Protein AF-A0A258U970-F1 (afdb_monomer)

Structure (mmCIF, N/CA/C/O backbone):
data_AF-A0A258U970-F1
#
_entry.id   AF-A0A258U970-F1
#
loop_
_atom_site.group_PDB
_atom_site.id
_atom_site.type_symbol
_atom_site.label_atom_id
_atom_site.label_alt_id
_atom_site.label_comp_id
_atom_site.label_asym_id
_atom_site.label_entity_id
_atom_site.label_seq_id
_atom_site.pdbx_PDB_ins_code
_atom_site.Cartn_x
_atom_site.Cartn_y
_atom_site.Cartn_z
_atom_site.occupancy
_atom_site.B_iso_or_equiv
_atom_site.auth_seq_id
_atom_site.auth_comp_id
_atom_site.auth_asym_id
_atom_site.auth_atom_id
_atom_site.pdbx_PDB_model_num
ATOM 1 N N . MET A 1 1 ? -22.146 -16.540 19.625 1.00 55.47 1 MET A N 1
ATOM 2 C CA . MET A 1 1 ? -21.647 -15.958 18.356 1.00 55.47 1 MET A CA 1
ATOM 3 C C . MET A 1 1 ? -21.924 -16.947 17.235 1.00 55.47 1 MET A C 1
ATOM 5 O O . MET A 1 1 ? -21.707 -18.131 17.449 1.00 55.47 1 MET A O 1
ATOM 9 N N . SER A 1 2 ? -22.458 -16.500 16.095 1.00 70.00 2 SER A N 1
ATOM 10 C CA . SER A 1 2 ? -22.777 -17.384 14.963 1.00 70.00 2 SER A CA 1
ATOM 11 C C . SER A 1 2 ? -21.512 -17.813 14.205 1.00 70.00 2 SER A C 1
ATOM 13 O O . SER A 1 2 ? -20.518 -17.087 14.183 1.00 70.00 2 SER A O 1
ATOM 15 N N . PHE A 1 3 ? -21.557 -18.975 13.548 1.00 69.38 3 PHE A N 1
ATOM 16 C CA . PHE A 1 3 ? -20.461 -19.506 12.723 1.00 69.38 3 PHE A CA 1
ATOM 17 C C . PHE A 1 3 ? -19.979 -18.508 11.653 1.00 69.38 3 PHE A C 1
ATOM 19 O O . PHE A 1 3 ? -18.778 -18.334 11.463 1.00 69.38 3 PHE A O 1
ATOM 26 N N . GLN A 1 4 ? -20.901 -17.766 11.026 1.00 62.03 4 GLN A N 1
ATOM 27 C CA . GLN A 1 4 ? -20.559 -16.687 10.089 1.00 62.03 4 GLN A CA 1
ATOM 28 C C . GLN A 1 4 ? -19.687 -15.604 10.738 1.00 62.03 4 GLN A C 1
ATOM 30 O O . GLN A 1 4 ? -18.693 -15.189 10.152 1.00 62.03 4 GLN A O 1
ATOM 35 N N . SER A 1 5 ? -20.014 -15.164 11.956 1.00 62.72 5 SER A N 1
ATOM 36 C CA . SER A 1 5 ? -19.239 -14.137 12.666 1.00 62.72 5 SER A CA 1
ATOM 37 C C . SER A 1 5 ? -17.808 -14.600 12.967 1.00 62.72 5 SER A C 1
ATOM 39 O O . SER A 1 5 ? -16.869 -13.821 12.803 1.00 62.72 5 SER A O 1
ATOM 41 N N . GLN A 1 6 ? -17.620 -15.872 13.333 1.00 66.69 6 GLN A N 1
ATOM 42 C CA . GLN A 1 6 ? -16.285 -16.435 13.559 1.00 66.69 6 GLN A CA 1
ATOM 43 C C . GLN A 1 6 ? -15.488 -16.599 12.259 1.00 66.69 6 GLN A C 1
ATOM 45 O O . GLN A 1 6 ? -14.301 -16.276 12.238 1.00 66.69 6 GLN A O 1
ATOM 50 N N . PHE A 1 7 ? -16.134 -17.031 11.171 1.00 71.56 7 PHE A N 1
ATOM 51 C CA . PHE A 1 7 ? -15.503 -17.145 9.854 1.00 71.56 7 PHE A CA 1
ATOM 52 C C . PHE A 1 7 ? -14.964 -15.795 9.361 1.00 71.56 7 PHE A C 1
ATOM 54 O O . PHE A 1 7 ? -13.795 -15.696 8.993 1.00 71.56 7 PHE A O 1
ATOM 61 N N . TRP A 1 8 ? -15.780 -14.738 9.424 1.00 67.38 8 TRP A N 1
ATOM 62 C CA . TRP A 1 8 ? -15.370 -13.398 8.995 1.00 67.38 8 TRP A CA 1
ATOM 63 C C . TRP A 1 8 ? -14.259 -12.811 9.869 1.00 67.38 8 TRP A C 1
ATOM 65 O O . TRP A 1 8 ? -13.320 -12.221 9.336 1.00 67.38 8 TRP A O 1
ATOM 75 N N . LYS A 1 9 ? -14.313 -13.023 11.190 1.00 64.81 9 LYS A N 1
ATOM 76 C CA . LYS A 1 9 ? -13.258 -12.589 12.121 1.00 64.81 9 LYS A CA 1
ATOM 77 C C . LYS A 1 9 ? -11.930 -13.305 11.852 1.00 64.81 9 LYS A C 1
ATOM 79 O O . LYS A 1 9 ? -10.874 -12.683 11.873 1.00 64.81 9 LYS A O 1
ATOM 84 N N . TYR A 1 10 ? -11.978 -14.600 11.545 1.00 67.25 10 TYR A N 1
ATOM 85 C CA . TYR A 1 10 ? -10.790 -15.378 11.193 1.00 67.25 10 TYR A CA 1
ATOM 86 C C . TYR A 1 10 ? -10.210 -14.986 9.824 1.00 67.25 10 TYR A C 1
ATOM 88 O O . TYR A 1 10 ? -8.994 -14.880 9.665 1.00 67.25 10 TYR A O 1
ATOM 96 N N . MET A 1 11 ? -11.078 -14.718 8.845 1.00 65.75 11 MET A N 1
ATOM 97 C CA . MET A 1 11 ? -10.685 -14.211 7.531 1.00 65.75 11 MET A CA 1
ATOM 98 C C . MET A 1 11 ? -10.045 -12.821 7.606 1.00 65.75 11 MET A C 1
ATOM 100 O O . MET A 1 11 ? -9.027 -12.607 6.948 1.00 65.75 11 MET A O 1
ATOM 104 N N . SER A 1 12 ? -10.576 -11.899 8.421 1.00 62.78 12 SER A N 1
ATOM 105 C CA . SER A 1 12 ? -9.963 -10.570 8.600 1.00 62.78 12 SER A CA 1
ATOM 106 C C . SER A 1 12 ? -8.551 -10.689 9.172 1.00 62.78 12 SER A C 1
ATOM 108 O O . SER A 1 12 ? -7.629 -10.079 8.642 1.00 62.78 12 SER A O 1
ATOM 110 N N . LEU A 1 13 ? -8.355 -11.570 10.159 1.00 61.66 13 LEU A N 1
ATOM 111 C CA . LEU A 1 13 ? -7.063 -11.792 10.808 1.00 61.66 13 LEU A CA 1
ATOM 112 C C . LEU A 1 13 ? -5.982 -12.239 9.814 1.00 61.66 13 LEU A C 1
ATOM 114 O O . LEU A 1 13 ? -4.847 -11.775 9.885 1.00 61.66 13 LEU A O 1
ATOM 118 N N . ARG A 1 14 ? -6.343 -13.103 8.858 1.00 71.44 14 ARG A N 1
ATOM 119 C CA . ARG A 1 14 ? -5.436 -13.552 7.792 1.00 71.44 14 ARG A CA 1
ATOM 120 C C . ARG A 1 14 ? -5.172 -12.470 6.745 1.00 71.44 14 ARG A C 1
ATOM 122 O O . ARG A 1 14 ? -4.056 -12.386 6.245 1.00 71.44 14 ARG A O 1
ATOM 129 N N . LEU A 1 15 ? -6.178 -11.660 6.417 1.00 76.06 15 LEU A N 1
ATOM 130 C CA . LEU A 1 15 ? -6.071 -10.609 5.404 1.00 76.06 15 LEU A CA 1
ATOM 131 C C . LEU A 1 15 ? -5.256 -9.408 5.895 1.00 76.06 15 LEU A C 1
ATOM 133 O O . LEU A 1 15 ? -4.426 -8.898 5.155 1.00 76.06 15 LEU A O 1
ATOM 137 N N . GLU A 1 16 ? -5.423 -8.985 7.145 1.00 77.25 16 GLU A N 1
ATOM 138 C CA . GLU A 1 16 ? -4.673 -7.863 7.729 1.00 77.25 16 GLU A CA 1
ATOM 139 C C . GLU A 1 16 ? -3.161 -8.130 7.723 1.00 77.25 16 GLU A C 1
ATOM 141 O O . GLU A 1 16 ? -2.369 -7.249 7.395 1.00 77.25 16 GLU A O 1
ATOM 146 N N . SER A 1 17 ? -2.748 -9.369 8.016 1.00 79.06 17 SER A N 1
ATOM 147 C CA . SER A 1 17 ? -1.342 -9.786 7.959 1.00 79.06 17 SER A CA 1
ATOM 148 C C . SER A 1 17 ? -0.733 -9.685 6.557 1.00 79.06 17 SER A C 1
ATOM 150 O O . SER A 1 17 ? 0.485 -9.534 6.436 1.00 79.06 17 SER A O 1
ATOM 152 N N . LEU A 1 18 ? -1.553 -9.712 5.499 1.00 80.75 18 LEU A N 1
ATOM 153 C CA . LEU A 1 18 ? -1.077 -9.525 4.128 1.00 80.75 18 LEU A CA 1
ATOM 154 C C . LEU A 1 18 ? -0.526 -8.117 3.897 1.00 80.75 18 LEU A C 1
ATOM 156 O O . LEU A 1 18 ? 0.362 -7.976 3.068 1.00 80.75 18 LEU A O 1
ATOM 160 N N . LEU A 1 19 ? -0.963 -7.097 4.646 1.00 78.75 19 LEU A N 1
ATOM 161 C CA . LEU A 1 19 ? -0.402 -5.742 4.529 1.00 78.75 19 LEU A CA 1
ATOM 162 C C . LEU A 1 19 ? 1.103 -5.704 4.834 1.00 78.75 19 LEU A C 1
AT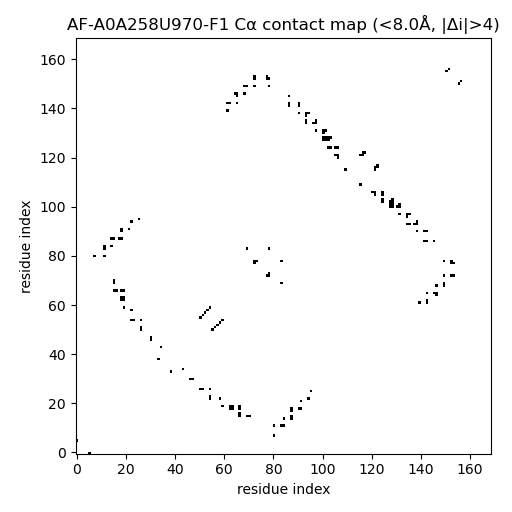OM 164 O O . LEU A 1 19 ? 1.832 -4.923 4.231 1.00 78.75 19 LEU A O 1
ATOM 168 N N . LEU A 1 20 ? 1.570 -6.559 5.749 1.00 80.75 20 LEU A N 1
ATOM 169 C CA . LEU A 1 20 ? 2.988 -6.660 6.101 1.00 80.75 20 LEU A CA 1
ATOM 170 C C . LEU A 1 20 ? 3.735 -7.696 5.256 1.00 80.75 20 LEU A C 1
ATOM 172 O O . LEU A 1 20 ? 4.905 -7.497 4.941 1.00 80.75 20 LEU A O 1
ATOM 176 N N . ALA A 1 21 ? 3.079 -8.803 4.895 1.00 79.44 21 ALA A N 1
ATOM 177 C CA . ALA A 1 21 ? 3.724 -9.902 4.176 1.00 79.44 21 ALA A CA 1
ATOM 178 C C . ALA A 1 21 ? 3.788 -9.689 2.654 1.00 79.44 21 ALA A C 1
ATOM 180 O O . ALA A 1 21 ? 4.764 -10.097 2.027 1.00 79.44 21 ALA A O 1
ATOM 181 N N . MET A 1 22 ? 2.781 -9.049 2.045 1.00 79.50 22 MET A N 1
ATOM 182 C CA . MET A 1 22 ? 2.706 -8.874 0.588 1.00 79.50 22 MET A CA 1
ATOM 183 C C . MET A 1 22 ? 3.871 -8.098 -0.022 1.00 79.50 22 MET A C 1
ATOM 185 O O . MET A 1 22 ? 4.345 -8.537 -1.066 1.00 79.50 22 MET A O 1
ATOM 189 N N . PRO A 1 23 ? 4.383 -7.011 0.584 1.00 75.69 23 PRO A N 1
ATOM 190 C CA . PRO A 1 23 ? 5.555 -6.324 0.048 1.00 75.69 23 PRO A CA 1
ATOM 191 C C . PRO A 1 23 ? 6.757 -7.273 -0.108 1.00 75.69 23 PRO A C 1
ATOM 193 O O . PRO A 1 23 ? 7.417 -7.281 -1.144 1.00 75.69 23 PRO A O 1
ATOM 196 N N . LEU A 1 24 ? 6.988 -8.142 0.882 1.00 75.88 24 LEU A N 1
ATOM 197 C CA . LEU A 1 24 ? 8.070 -9.127 0.860 1.00 75.88 24 LEU A CA 1
ATOM 198 C C . LEU A 1 24 ? 7.802 -10.257 -0.149 1.00 75.88 24 LEU A C 1
ATOM 200 O O . LEU A 1 24 ? 8.692 -10.639 -0.902 1.00 75.88 24 LEU A O 1
ATOM 204 N N . LEU A 1 25 ? 6.573 -10.780 -0.196 1.00 78.75 25 LEU A N 1
ATOM 205 C CA . LEU A 1 25 ? 6.186 -11.821 -1.156 1.00 78.75 25 LEU A CA 1
ATOM 206 C C . LEU A 1 25 ? 6.315 -11.336 -2.603 1.00 78.75 25 LEU A C 1
ATOM 208 O O . LEU A 1 25 ? 6.831 -12.066 -3.446 1.00 78.75 25 LEU A O 1
ATOM 212 N N . LEU A 1 26 ? 5.886 -10.103 -2.881 1.00 74.25 26 LEU A N 1
ATOM 213 C CA . LEU A 1 26 ? 6.007 -9.490 -4.201 1.00 74.25 26 LEU A CA 1
ATOM 214 C C . LEU A 1 26 ? 7.467 -9.263 -4.577 1.00 74.25 26 LEU A C 1
ATOM 216 O O . LEU A 1 26 ? 7.829 -9.555 -5.711 1.00 74.25 26 LEU A O 1
ATOM 220 N N . PHE A 1 27 ? 8.317 -8.838 -3.636 1.00 73.38 27 PHE A N 1
ATOM 221 C CA . PHE A 1 27 ? 9.758 -8.741 -3.872 1.00 73.38 27 PHE A CA 1
ATOM 222 C C . PHE A 1 27 ? 10.336 -10.066 -4.394 1.00 73.38 27 PHE A C 1
ATOM 224 O O . PHE A 1 27 ? 10.948 -10.089 -5.461 1.00 73.38 27 PHE A O 1
ATOM 231 N N . PHE A 1 28 ? 10.100 -11.175 -3.685 1.00 74.94 28 PHE A N 1
ATOM 232 C CA . PHE A 1 28 ? 10.624 -12.486 -4.086 1.00 74.94 28 PHE A CA 1
ATOM 233 C C . PHE A 1 28 ? 10.006 -12.998 -5.391 1.00 74.94 28 PHE A C 1
ATOM 235 O O . PHE A 1 28 ? 10.723 -13.517 -6.244 1.00 74.94 28 PHE A O 1
ATOM 242 N N . ALA A 1 29 ? 8.691 -12.841 -5.566 1.00 75.56 29 ALA A N 1
ATOM 243 C CA . ALA A 1 29 ? 8.002 -13.277 -6.778 1.00 75.56 29 ALA A CA 1
ATOM 244 C C . ALA A 1 29 ? 8.525 -12.543 -8.021 1.00 75.56 29 ALA A C 1
ATOM 246 O O . ALA A 1 29 ? 8.802 -13.174 -9.039 1.00 75.56 29 ALA A O 1
ATOM 247 N N . LEU A 1 30 ? 8.705 -11.225 -7.921 1.00 69.81 30 LEU A N 1
ATOM 248 C CA . LEU A 1 30 ? 9.226 -10.407 -9.010 1.00 69.81 30 LEU A CA 1
ATOM 249 C C . LEU A 1 30 ? 10.686 -10.729 -9.286 1.00 69.81 30 LEU A C 1
ATOM 251 O O . LEU A 1 30 ? 11.038 -10.931 -10.441 1.00 69.81 30 LEU A O 1
ATOM 255 N N . TYR A 1 31 ? 11.514 -10.849 -8.246 1.00 70.25 31 TYR A N 1
ATOM 256 C CA . TYR A 1 31 ? 12.912 -11.247 -8.393 1.00 70.25 31 TYR A CA 1
ATOM 257 C C . TYR A 1 31 ? 13.049 -12.530 -9.228 1.00 70.25 31 TYR A C 1
ATOM 259 O O . TYR A 1 31 ? 13.776 -12.540 -10.217 1.00 70.25 31 TYR A O 1
ATOM 267 N N . HIS A 1 32 ? 12.276 -13.572 -8.902 1.00 73.00 32 HIS A N 1
ATOM 268 C CA . HIS A 1 32 ? 12.280 -14.823 -9.664 1.00 73.00 32 HIS A CA 1
ATOM 269 C C . HIS A 1 32 ? 11.690 -14.696 -11.071 1.00 73.00 32 HIS A C 1
ATOM 271 O O . HIS A 1 32 ? 12.202 -15.315 -11.998 1.00 73.00 32 HIS A O 1
ATOM 277 N N . PHE A 1 33 ? 10.619 -13.919 -11.248 1.00 69.88 33 PHE A N 1
ATOM 278 C CA . PHE A 1 33 ? 10.004 -13.720 -12.561 1.00 69.88 33 PHE A CA 1
ATOM 279 C C . PHE A 1 33 ? 10.954 -13.007 -13.532 1.00 69.88 33 PHE A C 1
ATOM 281 O O . PHE A 1 33 ? 11.081 -13.417 -14.684 1.00 69.88 33 PHE A O 1
ATOM 288 N N . TYR A 1 34 ? 11.658 -11.975 -13.060 1.00 65.25 34 TYR A N 1
ATOM 289 C CA . TYR A 1 34 ? 12.631 -11.236 -13.863 1.00 65.25 34 TYR A CA 1
ATOM 290 C C . TYR A 1 34 ? 13.885 -12.062 -14.175 1.00 65.25 34 TYR A C 1
ATOM 292 O O . TYR A 1 34 ? 14.356 -12.020 -15.311 1.00 65.25 34 TYR A O 1
ATOM 300 N N . ASP A 1 35 ? 14.383 -12.839 -13.208 1.00 65.81 35 ASP A N 1
ATOM 301 C CA . ASP A 1 35 ? 15.511 -13.761 -13.400 1.00 65.81 35 ASP A CA 1
ATOM 302 C C . ASP A 1 35 ? 15.174 -14.852 -14.435 1.00 65.81 35 ASP A C 1
ATOM 304 O O . ASP A 1 35 ? 15.900 -15.054 -15.409 1.00 65.81 35 ASP A O 1
ATOM 308 N N . ALA A 1 36 ? 13.999 -15.480 -14.307 1.00 68.62 36 ALA A N 1
ATOM 309 C CA . ALA A 1 36 ? 13.555 -16.547 -15.202 1.00 68.62 36 ALA A CA 1
ATOM 310 C C . ALA A 1 36 ? 13.344 -16.089 -16.655 1.00 68.62 36 ALA A C 1
ATOM 312 O O . ALA A 1 36 ? 13.524 -16.880 -17.580 1.00 68.62 36 ALA A O 1
ATOM 313 N N . LEU A 1 37 ? 12.952 -14.829 -16.869 1.00 64.75 37 LEU A N 1
ATOM 314 C CA . LEU A 1 37 ? 12.671 -14.297 -18.203 1.00 64.75 37 LEU A CA 1
ATOM 315 C C . LEU A 1 37 ? 13.882 -13.646 -18.884 1.00 64.75 37 LEU A C 1
ATOM 317 O O . LEU A 1 37 ? 13.757 -13.250 -20.041 1.00 64.75 37 LEU A O 1
ATOM 321 N N . SER A 1 38 ? 15.045 -13.560 -18.218 1.00 58.12 38 SER A N 1
ATOM 322 C CA . SER A 1 38 ? 16.299 -13.041 -18.802 1.00 58.12 38 SER A CA 1
ATOM 323 C C . SER A 1 38 ? 16.133 -11.686 -19.513 1.00 58.12 38 SER A C 1
ATOM 325 O O . SER A 1 38 ? 16.734 -11.452 -20.560 1.00 58.12 38 SER A O 1
ATOM 327 N N . ILE A 1 39 ? 15.275 -10.809 -18.972 1.00 55.78 39 ILE A N 1
ATOM 328 C CA . ILE A 1 39 ? 14.755 -9.633 -19.693 1.00 55.78 39 ILE A CA 1
ATOM 329 C C . ILE A 1 39 ? 15.858 -8.608 -20.043 1.00 55.78 39 ILE A C 1
ATOM 331 O O . ILE A 1 39 ? 15.670 -7.855 -20.991 1.00 55.78 39 ILE A O 1
ATOM 335 N N . ASP A 1 40 ? 17.025 -8.620 -19.379 1.00 47.22 40 ASP A N 1
ATOM 336 C CA . ASP A 1 40 ? 18.226 -7.860 -19.785 1.00 47.22 40 ASP A CA 1
ATOM 337 C C . ASP A 1 40 ? 19.476 -8.284 -18.961 1.00 47.22 40 ASP A C 1
ATOM 339 O O . ASP A 1 40 ? 19.350 -8.593 -17.774 1.00 47.22 40 ASP A O 1
ATOM 343 N N . PRO A 1 41 ? 20.709 -8.262 -19.494 1.00 45.88 41 PRO A N 1
ATOM 344 C CA . PRO A 1 41 ? 21.938 -8.389 -18.694 1.00 45.88 41 PRO A CA 1
ATOM 345 C C . PRO A 1 41 ? 22.231 -7.208 -17.736 1.00 45.88 41 PRO A C 1
ATOM 347 O O . PRO A 1 41 ? 22.911 -7.411 -16.727 1.00 45.88 41 PRO A O 1
ATOM 350 N N . TYR A 1 42 ? 21.708 -5.997 -17.974 1.00 45.16 42 TYR A N 1
ATOM 351 C CA . TYR A 1 42 ? 21.822 -4.844 -17.055 1.00 45.16 42 TYR A CA 1
ATOM 352 C C . TYR A 1 42 ? 20.707 -4.795 -15.984 1.00 45.16 42 TYR A C 1
ATOM 354 O O . TYR A 1 42 ? 20.751 -3.973 -15.059 1.00 45.16 42 TYR A O 1
ATOM 362 N N . PHE A 1 43 ? 19.726 -5.703 -16.061 1.00 49.06 43 PHE A N 1
ATOM 363 C CA . PHE A 1 43 ? 18.603 -5.824 -15.120 1.00 49.06 43 PHE A CA 1
ATOM 364 C C . PHE A 1 43 ? 19.002 -6.405 -13.755 1.00 49.06 43 PHE A C 1
ATOM 366 O O . PHE A 1 43 ? 18.427 -6.026 -12.734 1.00 49.06 43 PHE A O 1
ATOM 373 N N . GLY A 1 44 ? 19.980 -7.316 -13.701 1.00 43.47 44 GLY A N 1
ATOM 374 C CA . GLY A 1 44 ? 20.283 -8.090 -12.486 1.00 43.47 44 GLY A CA 1
ATOM 375 C C . GLY A 1 44 ? 20.769 -7.261 -11.289 1.00 43.47 44 GLY A C 1
ATOM 376 O O . GLY A 1 44 ? 20.603 -7.672 -10.143 1.00 43.47 44 GLY A O 1
ATOM 377 N N . VAL A 1 45 ? 21.338 -6.075 -11.534 1.00 46.75 45 VAL A N 1
ATOM 378 C CA . VAL A 1 45 ? 21.921 -5.212 -10.486 1.00 46.75 45 VAL A CA 1
ATOM 379 C C . VAL A 1 45 ? 20.951 -4.109 -10.045 1.00 46.75 45 VAL A C 1
ATOM 381 O O . VAL A 1 45 ? 20.924 -3.718 -8.879 1.00 46.75 45 VAL A O 1
ATOM 384 N N . SER A 1 46 ? 20.125 -3.616 -10.968 1.00 50.09 46 SER A N 1
ATOM 385 C CA . SER A 1 46 ? 19.248 -2.459 -10.771 1.00 50.09 46 SER A CA 1
ATOM 386 C C . SER A 1 46 ? 17.877 -2.841 -10.205 1.00 50.09 46 SER A C 1
ATOM 388 O O . SER A 1 46 ? 17.354 -2.122 -9.354 1.00 50.09 46 SER A O 1
ATOM 390 N N . VAL A 1 47 ? 17.323 -3.995 -10.592 1.00 54.47 47 VAL A N 1
ATOM 391 C CA . VAL A 1 47 ? 15.998 -4.470 -10.154 1.00 54.47 47 VAL A CA 1
ATOM 392 C C . VAL A 1 47 ? 15.932 -4.756 -8.650 1.00 54.47 47 VAL A C 1
ATOM 394 O O . VAL A 1 47 ? 15.012 -4.245 -8.011 1.00 54.47 47 VAL A O 1
ATOM 397 N N . PRO A 1 48 ? 16.889 -5.469 -8.022 1.00 53.09 48 PRO A N 1
ATOM 398 C CA . PRO A 1 48 ? 16.875 -5.653 -6.575 1.00 53.09 48 PRO A CA 1
ATOM 399 C C . PRO A 1 48 ? 17.011 -4.323 -5.841 1.00 53.09 48 PRO A C 1
ATOM 401 O O . PRO A 1 48 ? 16.346 -4.139 -4.831 1.00 53.09 48 PRO A O 1
ATOM 404 N N . PHE A 1 49 ? 17.817 -3.383 -6.345 1.00 55.12 49 PHE A N 1
ATOM 405 C CA . PHE A 1 49 ? 18.009 -2.072 -5.721 1.00 55.12 49 PHE A CA 1
ATOM 406 C C . PHE A 1 49 ? 16.732 -1.226 -5.795 1.00 55.12 49 PHE A C 1
ATOM 408 O O . PHE A 1 49 ? 16.259 -0.725 -4.783 1.00 55.12 49 PHE A O 1
ATOM 415 N N . ILE A 1 50 ? 16.109 -1.159 -6.971 1.00 55.53 50 ILE A N 1
ATOM 416 C CA . ILE A 1 50 ? 14.832 -0.483 -7.213 1.00 55.53 50 ILE A CA 1
ATOM 417 C C . ILE A 1 50 ? 13.703 -1.101 -6.382 1.00 55.53 50 ILE A C 1
ATOM 419 O O . ILE A 1 50 ? 12.975 -0.383 -5.692 1.00 55.53 50 ILE A O 1
ATOM 423 N N . LEU A 1 51 ? 13.546 -2.426 -6.433 1.00 58.84 51 LEU A N 1
ATOM 424 C CA . LEU A 1 51 ? 12.511 -3.128 -5.681 1.00 58.84 51 LEU A CA 1
ATOM 425 C C . LEU A 1 51 ? 12.753 -2.957 -4.181 1.00 58.84 51 LEU A C 1
ATOM 427 O O . LEU A 1 51 ? 11.819 -2.635 -3.459 1.00 58.84 51 LEU A O 1
ATOM 431 N N . SER A 1 52 ? 14.000 -3.062 -3.713 1.00 58.41 52 SER A N 1
ATOM 432 C CA . SER A 1 52 ? 14.358 -2.853 -2.304 1.00 58.41 52 SER A CA 1
ATOM 433 C C . SER A 1 52 ? 14.087 -1.423 -1.848 1.00 58.41 52 SER A C 1
ATOM 435 O O . SER A 1 52 ? 13.477 -1.234 -0.802 1.00 58.41 52 SER A O 1
ATOM 437 N N . THR A 1 53 ? 14.475 -0.404 -2.617 1.00 58.84 53 THR A N 1
ATOM 438 C CA . THR A 1 53 ? 14.249 1.001 -2.252 1.00 58.84 53 THR A CA 1
ATOM 439 C C . THR A 1 53 ? 12.758 1.326 -2.185 1.00 58.84 53 THR A C 1
ATOM 441 O O . THR A 1 53 ? 12.313 1.921 -1.206 1.00 58.84 53 THR A O 1
ATOM 444 N N . ASN A 1 54 ? 11.951 0.883 -3.153 1.00 60.66 54 ASN A N 1
ATOM 445 C CA . ASN A 1 54 ? 10.512 1.149 -3.117 1.00 60.66 54 ASN A CA 1
ATOM 446 C C . ASN A 1 54 ? 9.791 0.346 -2.039 1.00 60.66 54 ASN A C 1
ATOM 448 O O . ASN A 1 54 ? 8.996 0.902 -1.285 1.00 60.66 54 ASN A O 1
ATOM 452 N N . ILE A 1 55 ? 10.060 -0.955 -1.942 1.00 63.00 55 ILE A N 1
ATOM 453 C CA . ILE A 1 55 ? 9.350 -1.863 -1.036 1.00 63.00 55 ILE A CA 1
ATOM 454 C C . ILE A 1 55 ? 9.801 -1.652 0.415 1.00 63.00 55 ILE A C 1
ATOM 456 O O . ILE A 1 55 ? 8.961 -1.550 1.306 1.00 63.00 55 ILE A O 1
ATOM 460 N N . LEU A 1 56 ? 11.101 -1.543 0.691 1.00 60.44 56 LEU A N 1
ATOM 461 C CA . LEU A 1 56 ? 11.587 -1.471 2.074 1.00 60.44 56 LEU A CA 1
ATOM 462 C C . LEU A 1 56 ? 11.488 -0.061 2.662 1.00 60.44 56 LEU A C 1
ATOM 464 O O . LEU A 1 56 ? 11.044 0.075 3.800 1.00 60.44 56 LEU A O 1
ATOM 468 N N . ILE A 1 57 ? 11.875 0.983 1.918 1.00 57.50 57 ILE A N 1
ATOM 469 C CA . ILE A 1 57 ? 11.948 2.344 2.482 1.00 57.50 57 ILE A CA 1
ATOM 470 C C . ILE A 1 57 ? 10.563 2.989 2.553 1.00 57.50 57 ILE A C 1
ATOM 472 O O . ILE A 1 57 ? 10.236 3.616 3.560 1.00 57.50 57 ILE A O 1
ATOM 476 N N . PHE A 1 58 ? 9.727 2.811 1.526 1.00 60.28 58 PHE A N 1
ATOM 477 C CA . PHE A 1 58 ? 8.421 3.470 1.479 1.00 60.28 58 PHE A CA 1
ATOM 478 C C . PHE A 1 58 ? 7.283 2.598 2.014 1.00 60.28 58 PHE A C 1
ATOM 480 O O . PHE A 1 58 ? 6.441 3.106 2.748 1.00 60.28 58 PHE A O 1
ATOM 487 N N . HIS A 1 59 ? 7.241 1.291 1.736 1.00 70.00 59 HIS A N 1
ATOM 488 C CA . HIS A 1 59 ? 6.039 0.509 2.061 1.00 70.00 59 HIS A CA 1
ATOM 489 C C . HIS A 1 59 ? 5.961 0.026 3.513 1.00 70.00 59 HIS A C 1
ATOM 491 O O . HIS A 1 59 ? 4.862 -0.001 4.068 1.00 70.00 59 HIS A O 1
ATOM 497 N N . ILE A 1 60 ? 7.085 -0.300 4.165 1.00 71.06 60 ILE A N 1
ATOM 498 C CA . ILE A 1 60 ? 7.079 -0.699 5.585 1.00 71.06 60 ILE A CA 1
ATOM 499 C C . ILE A 1 60 ? 6.430 0.378 6.475 1.00 71.06 60 ILE A C 1
ATOM 501 O O . ILE A 1 60 ? 5.469 0.050 7.176 1.00 71.06 60 ILE A O 1
ATOM 505 N N . PRO A 1 61 ? 6.866 1.656 6.456 1.00 68.25 61 PRO A N 1
ATOM 506 C CA . PRO A 1 61 ? 6.235 2.679 7.288 1.00 68.25 61 PRO A CA 1
ATOM 507 C C . PRO A 1 61 ? 4.787 2.976 6.869 1.00 68.25 61 PRO A C 1
ATOM 509 O O . PRO A 1 61 ? 3.944 3.207 7.737 1.00 68.25 61 PRO A O 1
ATOM 512 N N . ILE A 1 62 ? 4.476 2.912 5.567 1.00 80.62 62 ILE A N 1
ATOM 513 C CA . ILE A 1 62 ? 3.127 3.157 5.032 1.00 80.62 62 ILE A CA 1
ATOM 514 C C . ILE A 1 62 ? 2.122 2.112 5.527 1.00 80.62 62 ILE A C 1
ATOM 516 O O . ILE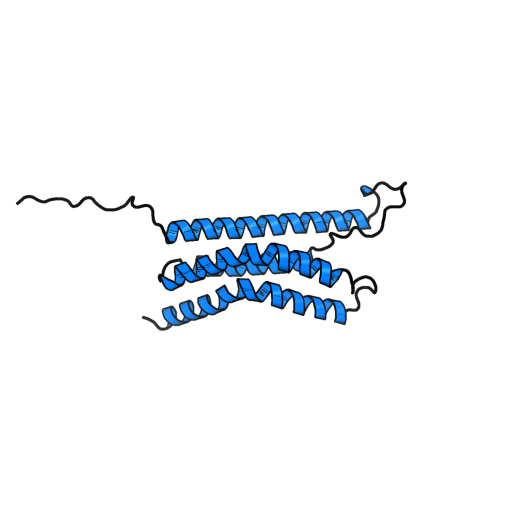 A 1 62 ? 0.996 2.477 5.854 1.00 80.62 62 ILE A O 1
ATOM 520 N N . PHE A 1 63 ? 2.502 0.834 5.617 1.00 85.62 63 PHE A N 1
ATOM 521 C CA . PHE A 1 63 ? 1.582 -0.243 6.002 1.00 85.62 63 PHE A CA 1
ATOM 522 C C . PHE A 1 63 ? 1.613 -0.620 7.478 1.00 85.62 63 PHE A C 1
AT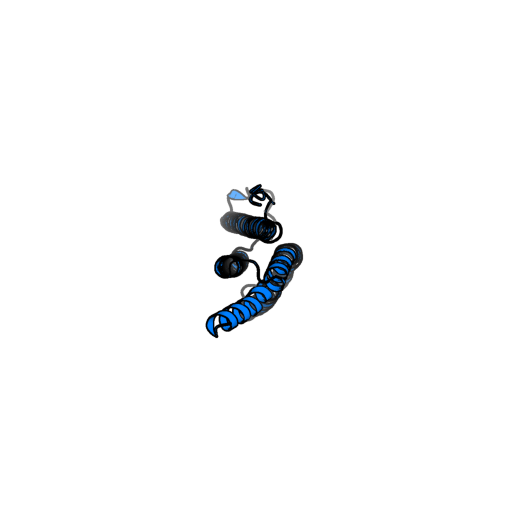OM 524 O O . PHE A 1 63 ? 0.619 -1.149 7.982 1.00 85.62 63 PHE A O 1
ATOM 531 N N . LEU A 1 64 ? 2.705 -0.332 8.190 1.00 85.94 64 LEU A N 1
ATOM 532 C CA . LEU A 1 64 ? 2.818 -0.670 9.606 1.00 85.94 64 LEU A CA 1
ATOM 533 C C . LEU A 1 64 ? 1.739 0.027 10.442 1.00 85.94 64 LEU A C 1
ATOM 535 O O . LEU A 1 64 ? 1.083 -0.621 11.255 1.00 85.94 64 LEU A O 1
ATOM 539 N N . ILE A 1 65 ? 1.521 1.327 10.227 1.00 87.81 65 ILE A N 1
ATOM 540 C CA . ILE A 1 65 ? 0.524 2.094 10.987 1.00 87.81 65 ILE A CA 1
ATOM 541 C C . ILE A 1 65 ? -0.904 1.570 10.723 1.00 87.81 65 ILE A C 1
ATOM 543 O O . ILE A 1 65 ? -1.583 1.223 11.694 1.00 87.81 65 ILE A O 1
ATOM 547 N N . PRO A 1 66 ? -1.373 1.438 9.465 1.00 89.19 66 PRO A N 1
ATOM 548 C CA . PRO A 1 66 ? -2.660 0.816 9.157 1.00 89.19 66 PRO A CA 1
ATOM 549 C C . PRO A 1 66 ? -2.815 -0.588 9.742 1.00 89.19 66 PRO A C 1
ATOM 551 O O . PRO A 1 66 ? -3.858 -0.892 10.315 1.00 89.19 66 PRO A O 1
ATOM 554 N N . TYR A 1 67 ? -1.781 -1.430 9.663 1.00 89.12 67 TYR A N 1
ATOM 555 C CA . TYR A 1 67 ? -1.806 -2.767 10.258 1.00 89.12 67 TYR A CA 1
ATOM 556 C C . TYR A 1 67 ? -2.036 -2.721 11.776 1.00 89.12 67 TYR A C 1
ATOM 558 O O . TYR A 1 67 ? -2.870 -3.459 12.306 1.00 89.12 67 TYR A O 1
ATOM 566 N N . LEU A 1 68 ? -1.335 -1.831 12.486 1.00 88.88 68 LEU A N 1
ATOM 567 C CA . LEU A 1 68 ? -1.541 -1.648 13.922 1.00 88.88 68 LEU A CA 1
ATOM 568 C C . LEU A 1 68 ? -2.962 -1.154 14.223 1.00 88.88 68 LEU A C 1
ATOM 570 O O . LEU A 1 68 ? -3.579 -1.648 15.163 1.00 88.88 68 LEU A O 1
ATOM 574 N N . MET A 1 69 ? -3.511 -0.244 13.413 1.00 90.12 69 MET A N 1
ATOM 575 C CA . MET A 1 69 ? -4.894 0.230 13.562 1.00 90.12 69 MET A CA 1
ATOM 576 C C . MET A 1 69 ? -5.924 -0.887 13.356 1.00 90.12 69 MET A C 1
ATOM 578 O O . MET A 1 69 ? -6.832 -1.021 14.177 1.00 90.12 69 MET A O 1
ATOM 582 N N . HIS A 1 70 ? -5.758 -1.728 12.327 1.00 90.50 70 HIS A N 1
ATOM 583 C CA . HIS A 1 70 ? -6.575 -2.935 12.129 1.00 90.50 70 HIS A CA 1
ATOM 584 C C . HIS A 1 70 ? -6.551 -3.827 13.368 1.00 90.50 70 HIS A C 1
ATOM 586 O O . HIS A 1 70 ? -7.605 -4.182 13.900 1.00 90.50 70 HIS A O 1
ATOM 592 N N . ARG A 1 71 ? -5.348 -4.114 13.881 1.00 86.44 71 ARG A N 1
ATOM 593 C CA . ARG A 1 71 ? -5.164 -4.927 15.085 1.00 86.44 71 ARG A CA 1
ATOM 594 C C . ARG A 1 71 ? -5.859 -4.312 16.301 1.00 86.44 71 ARG A C 1
ATOM 596 O O . ARG A 1 71 ? -6.596 -5.017 16.979 1.00 86.44 71 ARG A O 1
ATOM 603 N N . PHE A 1 72 ? -5.677 -3.016 16.556 1.00 88.19 72 PHE A N 1
ATOM 604 C CA . PHE A 1 72 ? -6.307 -2.337 17.691 1.00 88.19 72 PHE A CA 1
ATOM 605 C C . PHE A 1 72 ? -7.834 -2.320 17.603 1.00 88.19 72 PHE A C 1
ATOM 607 O O . PHE A 1 72 ? -8.502 -2.565 18.606 1.00 88.19 72 PHE A O 1
ATOM 614 N N . MET A 1 73 ? -8.397 -2.042 16.424 1.00 88.81 73 MET A N 1
ATOM 615 C CA . MET A 1 73 ? -9.848 -2.076 16.228 1.00 88.81 73 MET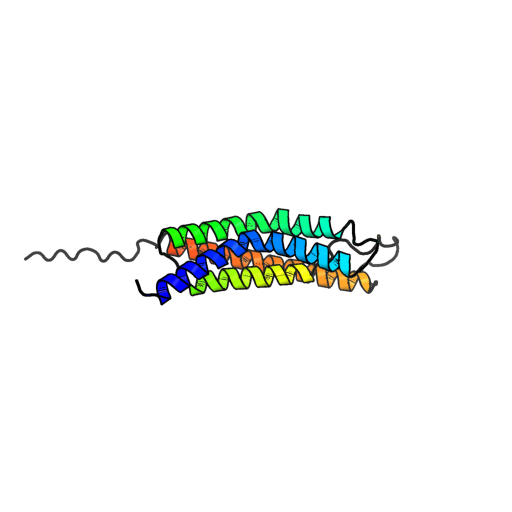 A CA 1
ATOM 616 C C . MET A 1 73 ? -10.403 -3.478 16.469 1.00 88.81 73 MET A C 1
ATOM 618 O O . MET A 1 73 ? -11.381 -3.626 17.197 1.00 88.81 73 MET A O 1
ATOM 622 N N . ARG A 1 74 ? -9.738 -4.507 15.940 1.00 85.50 74 ARG A N 1
ATOM 623 C CA . ARG A 1 74 ? -10.132 -5.906 16.118 1.00 85.50 74 ARG A CA 1
ATOM 624 C C . ARG A 1 74 ? -10.040 -6.368 17.569 1.00 85.50 74 ARG A C 1
ATOM 626 O O . ARG A 1 74 ? -10.953 -7.039 18.040 1.00 85.50 74 ARG A O 1
ATOM 633 N N . ASP A 1 75 ? -8.969 -6.015 18.276 1.00 84.94 75 ASP A N 1
ATOM 634 C CA . ASP A 1 75 ? -8.784 -6.383 19.685 1.00 84.94 75 ASP A CA 1
ATOM 635 C C . ASP A 1 75 ? -9.860 -5.728 20.583 1.00 84.94 75 ASP A C 1
ATOM 637 O O . ASP A 1 75 ? -10.163 -6.239 21.658 1.00 84.94 75 ASP A O 1
ATOM 641 N N . GLN A 1 76 ? -10.488 -4.639 20.121 1.00 84.81 76 GLN A N 1
ATOM 642 C CA . GLN A 1 76 ? -11.643 -3.999 20.764 1.00 84.81 76 GLN A CA 1
ATOM 643 C C . GLN A 1 76 ? -13.005 -4.425 20.179 1.00 84.81 76 GLN A C 1
ATOM 645 O O . GLN A 1 76 ? -14.019 -3.838 20.553 1.00 84.81 76 GLN A O 1
ATOM 650 N N . ASP A 1 77 ? -13.045 -5.391 19.252 1.00 82.94 77 ASP A N 1
ATOM 651 C CA . ASP A 1 77 ? -14.242 -5.783 18.486 1.00 82.94 77 ASP A CA 1
ATOM 652 C C . ASP A 1 77 ? -14.970 -4.583 17.828 1.00 82.94 77 ASP A C 1
ATOM 654 O O . ASP A 1 77 ? -16.196 -4.541 17.708 1.00 82.94 77 ASP A O 1
ATOM 658 N N . LYS A 1 78 ? -14.193 -3.587 17.388 1.00 83.00 78 LYS A N 1
ATOM 659 C CA . LYS A 1 78 ? -14.640 -2.388 16.673 1.00 83.00 78 LYS A CA 1
ATOM 660 C C . LYS A 1 78 ? -14.259 -2.453 15.194 1.00 83.00 78 LYS A C 1
ATOM 662 O O . LYS A 1 78 ? -13.395 -3.218 14.775 1.00 83.00 78 LYS A O 1
ATOM 667 N N . GLY A 1 79 ? -14.864 -1.565 14.411 1.00 81.06 79 GLY A N 1
ATOM 668 C CA . GLY A 1 79 ? -14.592 -1.439 12.983 1.00 81.06 79 GLY A CA 1
ATOM 669 C C . GLY A 1 79 ? -15.517 -2.304 12.137 1.00 81.06 79 GLY A C 1
ATOM 670 O O . GLY A 1 79 ? -16.034 -3.339 12.555 1.00 81.06 79 GLY A O 1
ATOM 671 N N . HIS A 1 80 ? -15.775 -1.831 10.927 1.00 85.69 80 HIS A N 1
ATOM 672 C CA . HIS A 1 80 ? -16.681 -2.473 9.996 1.00 85.69 80 HIS A CA 1
ATOM 673 C C . HIS A 1 80 ? -15.884 -3.417 9.098 1.00 85.69 80 HIS A C 1
ATOM 675 O O . HIS A 1 80 ? -15.019 -2.974 8.342 1.00 85.69 80 HIS A O 1
ATOM 681 N N . VAL A 1 81 ? -16.210 -4.712 9.136 1.00 83.06 81 VAL A N 1
ATOM 682 C CA . VAL A 1 81 ? -15.470 -5.769 8.417 1.00 83.06 81 VAL A CA 1
ATOM 683 C C . VAL A 1 81 ? -15.294 -5.441 6.932 1.00 83.06 81 VAL A C 1
ATOM 685 O O . VAL A 1 81 ? -14.204 -5.612 6.398 1.00 83.06 81 VAL A O 1
ATOM 688 N N . LEU A 1 82 ? -16.332 -4.906 6.275 1.00 85.56 82 LEU A N 1
ATOM 689 C CA . LEU A 1 82 ? -16.254 -4.520 4.861 1.00 85.56 82 LEU A CA 1
ATOM 690 C C . LEU A 1 82 ? -15.241 -3.395 4.604 1.00 85.56 82 LEU A C 1
ATOM 692 O O . LEU A 1 82 ? -14.523 -3.450 3.614 1.00 85.56 82 LEU A O 1
ATOM 696 N N . VAL A 1 83 ? -15.169 -2.388 5.481 1.00 88.25 83 VAL A N 1
ATOM 697 C CA . VAL A 1 83 ? -14.231 -1.264 5.313 1.00 88.25 83 VAL A CA 1
ATOM 698 C C . VAL A 1 83 ? -12.805 -1.766 5.491 1.00 88.25 83 VAL A C 1
ATOM 700 O O . VAL A 1 83 ? -11.939 -1.453 4.678 1.00 88.25 83 VAL A O 1
ATOM 703 N N . ASN A 1 84 ? -12.585 -2.617 6.497 1.00 87.56 84 ASN A N 1
ATOM 704 C CA . ASN A 1 84 ? -11.280 -3.219 6.734 1.00 87.56 84 ASN A CA 1
ATOM 705 C C . ASN A 1 84 ? -10.848 -4.101 5.551 1.00 87.56 84 ASN A C 1
ATOM 707 O O . ASN A 1 84 ? -9.715 -4.002 5.085 1.00 87.56 84 ASN A O 1
ATOM 711 N N . PHE A 1 85 ? -11.766 -4.916 5.024 1.00 87.19 85 PHE A N 1
ATOM 712 C CA . PHE A 1 85 ? -11.527 -5.747 3.846 1.00 87.19 85 PHE A CA 1
ATOM 713 C C . PHE A 1 85 ? -11.176 -4.912 2.610 1.00 87.19 85 PHE A C 1
ATOM 715 O O . PHE A 1 85 ? -10.175 -5.186 1.951 1.00 87.19 85 PHE A O 1
ATOM 722 N N . LEU A 1 86 ? -11.978 -3.887 2.302 1.00 90.62 86 LEU A N 1
ATOM 723 C CA . LEU A 1 86 ? -11.760 -3.023 1.141 1.00 90.62 86 LEU A CA 1
ATOM 724 C C . LEU A 1 86 ? -10.435 -2.275 1.241 1.00 90.62 86 LEU A C 1
ATOM 726 O O . LEU A 1 86 ? -9.711 -2.200 0.253 1.00 90.62 86 LEU A O 1
ATOM 730 N N . HIS A 1 87 ? -10.090 -1.769 2.427 1.00 93.56 87 HIS A N 1
ATOM 731 C CA . HIS A 1 87 ? -8.802 -1.120 2.655 1.00 93.56 87 HIS A CA 1
ATOM 732 C C . HIS A 1 87 ? -7.635 -2.057 2.332 1.00 93.56 87 HIS A C 1
ATOM 734 O O . HIS A 1 87 ? -6.747 -1.668 1.572 1.00 93.56 87 HIS A O 1
ATOM 740 N N . VAL A 1 88 ? -7.662 -3.293 2.840 1.00 90.12 88 VAL A N 1
ATOM 741 C CA . VAL A 1 88 ? -6.618 -4.292 2.566 1.00 90.12 88 VAL A CA 1
ATOM 742 C C . VAL A 1 88 ? -6.575 -4.652 1.080 1.00 90.12 88 VAL A C 1
ATOM 744 O O . VAL A 1 88 ? -5.505 -4.621 0.476 1.00 90.12 88 VAL A O 1
ATOM 747 N N . ALA A 1 89 ? -7.721 -4.955 0.469 1.00 90.00 89 ALA A N 1
ATOM 748 C CA . ALA A 1 89 ? -7.796 -5.362 -0.933 1.00 90.00 89 ALA A CA 1
ATOM 749 C C . ALA A 1 89 ? -7.292 -4.264 -1.884 1.00 90.00 89 ALA A C 1
ATOM 751 O O . ALA A 1 89 ? -6.466 -4.536 -2.755 1.00 90.00 89 ALA A O 1
ATOM 752 N N . LEU A 1 90 ? -7.733 -3.018 -1.683 1.00 92.69 90 LEU A N 1
ATOM 753 C CA . LEU A 1 90 ? -7.288 -1.869 -2.474 1.00 92.69 90 LEU A CA 1
ATOM 754 C C . LEU A 1 90 ? -5.802 -1.570 -2.248 1.00 92.69 90 LEU A C 1
ATOM 756 O O . LEU A 1 90 ? -5.086 -1.292 -3.206 1.00 92.69 90 LEU A O 1
ATOM 760 N N . SER A 1 91 ? -5.325 -1.695 -1.007 1.00 90.25 91 SER A N 1
ATOM 761 C CA . SER A 1 91 ? -3.912 -1.506 -0.666 1.00 90.25 91 SER A CA 1
ATOM 762 C C . SER A 1 91 ? -3.005 -2.510 -1.376 1.00 90.25 91 SER A C 1
ATOM 764 O O . SER A 1 91 ? -1.932 -2.134 -1.844 1.00 90.25 91 SER A O 1
ATOM 766 N N . ILE A 1 92 ? -3.434 -3.773 -1.468 1.00 87.19 92 ILE A N 1
ATOM 767 C CA . ILE A 1 92 ? -2.711 -4.827 -2.192 1.00 87.19 92 ILE A CA 1
ATOM 768 C C . ILE A 1 92 ? -2.796 -4.590 -3.701 1.00 87.19 92 ILE A C 1
ATOM 770 O O . ILE A 1 92 ? -1.788 -4.718 -4.386 1.00 87.19 92 ILE A O 1
ATOM 774 N N . PHE A 1 93 ? -3.965 -4.218 -4.227 1.00 88.94 93 PHE A N 1
ATOM 775 C CA . PHE A 1 93 ? -4.136 -3.925 -5.651 1.00 88.94 93 PHE A CA 1
ATOM 776 C C . PHE A 1 93 ? -3.206 -2.799 -6.124 1.00 88.94 93 PHE A C 1
ATOM 778 O O . PHE A 1 93 ? -2.496 -2.960 -7.113 1.00 88.94 93 PHE A O 1
ATOM 785 N N . LEU A 1 94 ? -3.163 -1.686 -5.390 1.00 88.25 94 LEU A N 1
ATOM 786 C CA . LEU A 1 94 ? -2.284 -0.553 -5.689 1.00 88.25 94 LEU A CA 1
ATOM 787 C C . LEU A 1 94 ? -0.803 -0.916 -5.533 1.00 88.25 94 LEU A C 1
ATOM 789 O O . LEU A 1 94 ? 0.017 -0.497 -6.346 1.00 88.25 94 LEU A O 1
ATOM 793 N N . LEU A 1 95 ? -0.463 -1.739 -4.535 1.00 81.75 95 LEU A N 1
ATOM 794 C CA . LEU A 1 95 ? 0.887 -2.274 -4.371 1.00 81.75 95 LEU A CA 1
ATOM 795 C C . LEU A 1 95 ? 1.305 -3.116 -5.582 1.00 81.75 95 LEU A C 1
ATOM 797 O O . LEU A 1 95 ? 2.397 -2.927 -6.100 1.00 81.75 95 LEU A O 1
ATOM 801 N N . VAL A 1 96 ? 0.436 -4.007 -6.063 1.00 79.19 96 VAL A N 1
ATOM 802 C CA . VAL A 1 96 ? 0.688 -4.797 -7.276 1.00 79.19 96 VAL A CA 1
ATOM 803 C C . VAL A 1 96 ? 0.819 -3.883 -8.495 1.00 79.19 96 VAL A C 1
ATOM 805 O O . VAL A 1 96 ? 1.749 -4.057 -9.272 1.00 79.19 96 VAL A O 1
ATOM 808 N N . ALA A 1 97 ? -0.048 -2.878 -8.643 1.00 80.19 97 ALA A N 1
ATOM 809 C CA . ALA A 1 97 ? 0.023 -1.922 -9.748 1.00 80.19 97 ALA A CA 1
ATOM 810 C C . ALA A 1 97 ? 1.353 -1.147 -9.770 1.00 80.19 97 ALA A C 1
ATOM 812 O O . ALA A 1 97 ? 1.957 -1.028 -10.832 1.00 80.19 97 ALA A O 1
ATOM 813 N N . LEU A 1 98 ? 1.856 -0.705 -8.608 1.00 75.12 98 LEU A N 1
ATOM 814 C CA . LEU A 1 98 ? 3.172 -0.057 -8.483 1.00 75.12 98 LEU A CA 1
ATOM 815 C C . LEU A 1 98 ? 4.320 -0.935 -8.982 1.00 75.12 98 LEU A C 1
ATOM 817 O O . LEU A 1 98 ? 5.306 -0.424 -9.507 1.00 75.12 98 LEU A O 1
ATOM 821 N N . MET A 1 99 ? 4.207 -2.254 -8.822 1.00 68.62 99 MET A N 1
ATOM 822 C CA . MET A 1 99 ? 5.239 -3.181 -9.285 1.00 68.62 99 MET A CA 1
ATOM 823 C C . MET A 1 99 ? 5.327 -3.250 -10.812 1.00 68.62 99 MET A C 1
ATOM 825 O O . MET A 1 99 ? 6.376 -3.605 -11.339 1.00 68.62 99 MET A O 1
ATOM 829 N N . PHE A 1 100 ? 4.262 -2.875 -11.526 1.00 67.75 100 PHE A N 1
ATOM 830 C CA . PHE A 1 100 ? 4.242 -2.845 -12.988 1.00 67.75 100 PHE A CA 1
ATOM 831 C C . PHE A 1 100 ? 4.679 -1.503 -13.588 1.00 67.75 100 PHE A C 1
ATOM 833 O O . PHE A 1 100 ? 4.821 -1.419 -14.805 1.00 67.75 100 PHE A O 1
ATOM 840 N N . THR A 1 101 ? 4.897 -0.455 -12.785 1.00 64.19 101 THR A N 1
ATOM 841 C CA . THR A 1 101 ? 5.136 0.903 -13.310 1.00 64.19 101 THR A CA 1
ATOM 842 C C . THR A 1 101 ? 6.584 1.392 -13.251 1.00 64.19 101 THR A C 1
ATOM 844 O O . THR A 1 101 ? 6.837 2.547 -13.582 1.00 64.19 101 THR A O 1
ATOM 847 N N . TYR A 1 102 ? 7.570 0.571 -12.880 1.00 59.97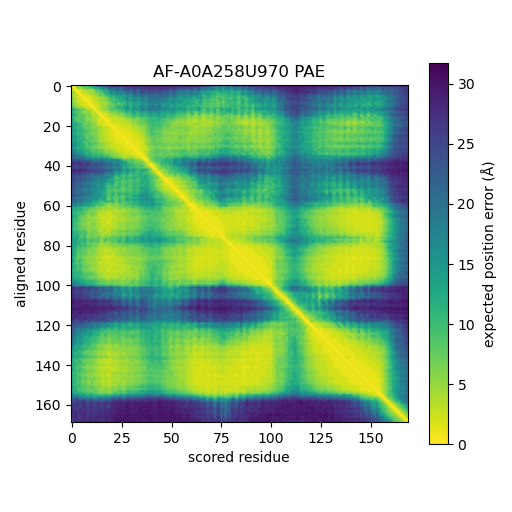 102 TYR A N 1
ATOM 848 C CA . TYR A 1 102 ? 8.881 1.125 -12.538 1.00 59.97 102 TYR A CA 1
ATOM 849 C C . TYR A 1 102 ? 9.907 1.230 -13.680 1.00 59.97 102 TYR A C 1
ATOM 851 O O . TYR A 1 102 ? 10.479 0.235 -14.117 1.00 59.97 102 TYR A O 1
ATOM 859 N N . GLN A 1 103 ? 10.267 2.474 -14.012 1.00 53.66 103 GLN A N 1
ATOM 860 C CA . GLN A 1 103 ? 11.625 2.875 -14.390 1.00 53.66 103 GLN A CA 1
ATOM 861 C C . GLN A 1 103 ? 11.921 4.243 -13.746 1.00 53.66 103 GLN A C 1
ATOM 863 O O . GLN A 1 103 ? 11.388 5.240 -14.195 1.00 53.66 103 GLN A O 1
ATOM 868 N N . VAL A 1 104 ? 12.743 4.329 -12.691 1.00 48.12 104 VAL A N 1
ATOM 869 C CA . VAL A 1 104 ? 13.253 5.632 -12.166 1.00 48.12 104 VAL A CA 1
ATOM 870 C C . VAL A 1 104 ? 14.707 5.867 -12.564 1.00 48.12 104 VAL A C 1
ATOM 872 O O . VAL A 1 104 ? 15.213 6.982 -12.498 1.00 48.12 104 VAL A O 1
ATOM 875 N N . ILE A 1 105 ? 15.380 4.828 -13.052 1.00 49.09 105 ILE A N 1
ATOM 876 C CA . ILE A 1 105 ? 16.686 4.974 -13.679 1.00 49.09 105 ILE A CA 1
ATOM 877 C C . ILE A 1 105 ? 16.429 5.351 -15.133 1.00 49.09 105 ILE A C 1
ATOM 879 O O . ILE A 1 105 ? 15.819 4.575 -15.867 1.00 49.09 105 ILE A O 1
ATOM 883 N N . GLN A 1 106 ? 16.834 6.561 -15.508 1.00 51.34 106 GLN A N 1
ATOM 884 C CA . GLN A 1 106 ? 16.781 7.030 -16.886 1.00 51.34 106 GLN A CA 1
ATOM 885 C C . GLN A 1 106 ? 17.598 6.073 -17.775 1.00 51.34 106 GLN A C 1
ATOM 887 O O . GLN A 1 106 ? 18.740 5.759 -17.415 1.00 51.34 106 GLN A O 1
ATOM 892 N N . PRO A 1 107 ? 17.050 5.578 -18.899 1.00 49.66 107 PRO A N 1
ATOM 893 C CA . PRO A 1 107 ? 17.818 4.774 -19.838 1.00 49.66 107 PRO A CA 1
ATOM 894 C C . PRO A 1 107 ? 18.905 5.651 -20.479 1.00 49.66 107 PRO A C 1
ATOM 896 O O . PRO A 1 107 ? 18.615 6.509 -21.300 1.00 49.66 107 PRO A O 1
ATOM 899 N N . GLY A 1 108 ? 20.160 5.448 -20.064 1.00 51.47 108 GLY A N 1
ATOM 900 C CA . GLY A 1 108 ? 21.345 6.074 -20.661 1.00 51.47 108 GLY A CA 1
ATOM 901 C C . GLY A 1 108 ? 21.564 7.551 -20.301 1.00 51.47 108 GLY A C 1
ATOM 902 O O . GLY A 1 108 ? 20.639 8.356 -20.232 1.00 51.47 108 GLY A O 1
ATOM 903 N N . SER A 1 109 ? 22.829 7.927 -20.078 1.00 49.06 109 SER A N 1
ATOM 904 C CA . SER A 1 109 ? 23.219 9.341 -20.021 1.00 49.06 109 SER A CA 1
ATOM 905 C C . SER A 1 109 ? 22.902 9.971 -21.378 1.00 49.06 109 SER A C 1
ATOM 907 O O . SER A 1 109 ? 23.395 9.450 -22.378 1.00 49.06 109 SER A O 1
ATOM 909 N N . PRO A 1 110 ? 22.127 11.067 -21.453 1.00 49.62 110 PRO A N 1
ATOM 910 C CA . PRO A 1 110 ? 21.944 11.757 -22.718 1.00 49.62 110 PRO A CA 1
ATOM 911 C C . PRO A 1 110 ? 23.317 12.221 -23.212 1.00 49.6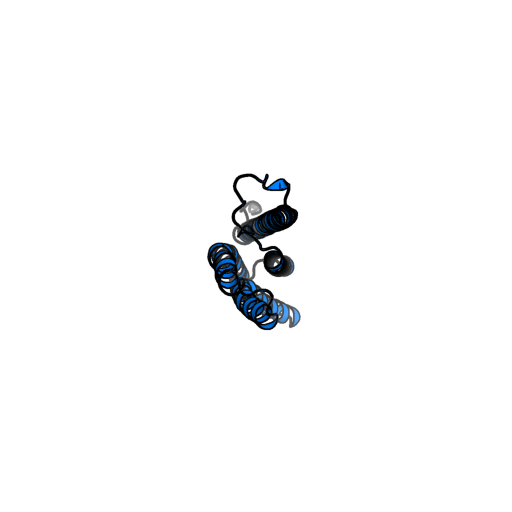2 110 PRO A C 1
ATOM 913 O O . PRO A 1 110 ? 24.043 12.902 -22.481 1.00 49.62 110 PRO A O 1
ATOM 916 N N . ASP A 1 111 ? 23.681 11.851 -24.441 1.00 54.53 111 ASP A N 1
ATOM 917 C CA . ASP A 1 111 ? 24.729 12.564 -25.164 1.00 54.53 111 ASP A CA 1
ATOM 918 C C . ASP A 1 111 ? 24.337 14.045 -25.148 1.00 54.53 111 ASP A C 1
ATOM 920 O O . ASP A 1 111 ? 23.209 14.405 -25.501 1.00 54.53 111 ASP A O 1
ATOM 924 N N . THR A 1 112 ? 25.252 14.898 -24.688 1.00 51.50 112 THR A N 1
ATOM 925 C CA . THR A 1 112 ? 25.053 16.286 -24.218 1.00 51.50 112 THR A CA 1
ATOM 926 C C . THR A 1 112 ? 24.418 17.270 -25.217 1.00 51.50 112 THR A C 1
ATOM 928 O O . THR A 1 112 ? 24.320 18.459 -24.920 1.00 51.50 112 THR A O 1
ATOM 931 N N . GLY A 1 113 ? 23.961 16.811 -26.384 1.00 54.31 113 GLY A N 1
ATOM 932 C CA . GLY A 1 113 ? 23.333 17.611 -27.435 1.00 54.31 113 GLY A CA 1
ATOM 933 C C . GLY A 1 113 ? 21.893 17.241 -27.810 1.00 54.31 113 GLY A C 1
ATOM 934 O O . GLY A 1 113 ? 21.332 17.918 -28.667 1.00 54.31 113 GLY A O 1
ATOM 935 N N . THR A 1 114 ? 21.277 16.210 -27.219 1.00 56.12 114 THR A N 1
ATOM 936 C CA . THR A 1 114 ? 19.898 15.804 -27.571 1.00 56.12 114 THR A CA 1
ATOM 937 C C . THR A 1 114 ? 18.886 16.217 -26.498 1.00 56.12 114 THR A C 1
ATOM 939 O O . THR A 1 114 ? 19.067 15.885 -25.324 1.00 56.12 114 THR A O 1
ATOM 942 N N . PRO A 1 115 ? 17.810 16.949 -26.852 1.00 56.72 115 PRO A N 1
ATOM 943 C CA . PRO A 1 115 ? 16.747 17.269 -25.910 1.00 56.72 115 PRO A CA 1
ATOM 944 C C . PRO A 1 115 ? 16.130 15.987 -25.349 1.00 56.72 115 PRO A C 1
ATOM 946 O O . PRO A 1 115 ? 15.742 15.090 -26.094 1.00 56.72 115 PRO A O 1
ATOM 949 N N . ILE A 1 116 ? 16.005 15.915 -24.022 1.00 54.50 116 ILE A N 1
ATOM 950 C CA . ILE A 1 116 ? 15.505 14.735 -23.292 1.00 54.50 116 ILE A CA 1
ATOM 951 C C . ILE A 1 116 ? 14.127 14.280 -23.814 1.00 54.50 116 ILE A C 1
ATOM 953 O O . ILE A 1 116 ? 13.825 13.091 -23.791 1.00 54.50 116 ILE A O 1
ATOM 957 N N . PHE A 1 117 ? 13.321 15.209 -24.337 1.00 56.53 117 PHE A N 1
ATOM 958 C CA . PHE A 1 117 ? 11.972 14.967 -24.858 1.00 56.53 117 PHE A CA 1
ATOM 959 C C . PHE A 1 117 ? 11.911 14.364 -26.270 1.00 56.53 117 PHE A C 1
ATOM 961 O O . PHE A 1 117 ? 10.856 13.860 -26.651 1.00 56.53 117 PHE A O 1
ATOM 968 N N . ASP A 1 118 ? 13.008 14.395 -27.030 1.00 57.34 118 ASP A N 1
ATOM 969 C CA . ASP A 1 118 ? 13.014 13.970 -28.437 1.00 57.34 118 ASP A CA 1
ATOM 970 C C . ASP A 1 118 ? 13.351 12.480 -28.611 1.00 57.34 118 ASP A C 1
ATOM 972 O O . ASP A 1 118 ? 13.193 11.928 -29.700 1.00 57.34 118 ASP A O 1
ATOM 976 N N . MET A 1 119 ? 13.767 11.795 -27.538 1.00 64.25 119 MET A N 1
ATOM 977 C CA . MET A 1 119 ? 14.017 10.352 -27.563 1.00 64.25 119 MET A CA 1
ATOM 978 C C . MET A 1 119 ? 12.757 9.562 -27.162 1.00 64.25 119 MET A C 1
ATOM 980 O O . MET A 1 119 ? 12.238 9.765 -26.058 1.00 64.25 119 MET A O 1
ATOM 984 N N . PRO A 1 120 ? 12.286 8.605 -27.987 1.00 66.19 120 PRO A N 1
ATOM 985 C CA . PRO A 1 120 ? 11.119 7.771 -27.677 1.00 66.19 120 PRO A CA 1
ATOM 986 C C . PRO A 1 120 ? 11.224 7.021 -26.340 1.00 66.19 120 PRO A C 1
ATOM 988 O O . PRO A 1 120 ? 10.231 6.871 -25.629 1.00 66.19 120 PRO A O 1
ATOM 991 N N . GLU A 1 121 ? 12.432 6.591 -25.976 1.00 63.25 121 GLU A N 1
ATOM 992 C CA . GLU A 1 121 ? 12.718 5.843 -24.746 1.00 63.25 121 GLU A CA 1
ATOM 993 C C . GLU A 1 121 ? 12.547 6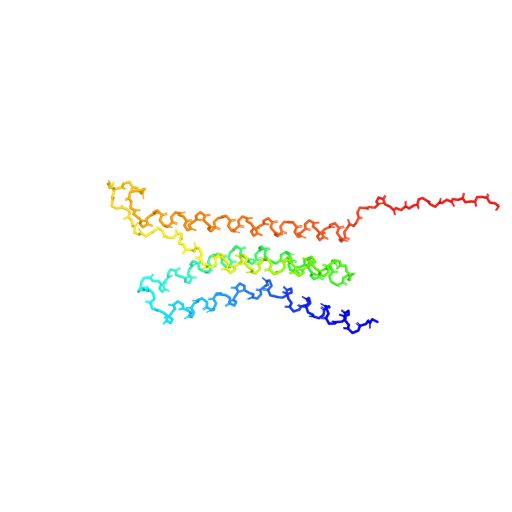.710 -23.488 1.00 63.25 121 GLU A C 1
ATOM 995 O O . GLU A 1 121 ? 11.924 6.281 -22.516 1.00 63.25 121 GLU A O 1
ATOM 1000 N N . ASN A 1 122 ? 12.986 7.972 -23.537 1.00 64.25 122 ASN A N 1
ATOM 1001 C CA . ASN A 1 122 ? 12.822 8.927 -22.436 1.00 64.25 122 ASN A CA 1
ATOM 1002 C C . ASN A 1 122 ? 11.353 9.308 -22.212 1.00 64.25 122 ASN A C 1
ATOM 1004 O O . ASN A 1 122 ? 10.940 9.558 -21.079 1.00 64.25 122 ASN A O 1
ATOM 1008 N N . LYS A 1 123 ? 10.545 9.337 -23.280 1.00 68.06 123 LYS A N 1
ATOM 1009 C CA . LYS A 1 123 ? 9.108 9.607 -23.175 1.00 68.06 123 LYS A CA 1
ATOM 1010 C C . LYS A 1 123 ? 8.371 8.471 -22.458 1.00 68.06 123 LYS A C 1
ATOM 1012 O O . LYS A 1 123 ? 7.612 8.747 -21.533 1.00 68.06 123 LYS A O 1
ATOM 1017 N N . LEU A 1 124 ? 8.633 7.216 -22.833 1.00 67.00 124 LEU A N 1
ATOM 1018 C CA . LEU A 1 124 ? 8.054 6.040 -22.167 1.00 67.00 124 LEU A CA 1
ATOM 1019 C C . LEU A 1 124 ? 8.487 5.949 -20.698 1.00 67.00 124 LEU A C 1
ATOM 1021 O O . LEU A 1 124 ? 7.659 5.704 -19.820 1.00 67.00 124 LEU A O 1
ATOM 1025 N N . TRP A 1 125 ? 9.765 6.221 -20.425 1.00 69.44 125 TRP A N 1
ATOM 1026 C CA . TRP A 1 125 ? 10.304 6.311 -19.070 1.00 69.44 125 TRP A CA 1
ATOM 1027 C C . TRP A 1 125 ? 9.581 7.370 -18.224 1.00 69.44 125 TRP A C 1
ATOM 1029 O O . TRP A 1 125 ? 9.175 7.104 -17.089 1.00 69.44 125 TRP A O 1
ATOM 1039 N N . MET A 1 126 ? 9.371 8.566 -18.781 1.00 70.31 126 MET A N 1
ATOM 1040 C CA . MET A 1 126 ? 8.687 9.664 -18.099 1.00 70.31 126 MET A CA 1
ATOM 1041 C C . MET A 1 126 ? 7.213 9.334 -17.829 1.00 70.31 126 MET A C 1
ATOM 1043 O O . MET A 1 126 ? 6.719 9.591 -16.731 1.00 70.31 126 MET A O 1
ATOM 1047 N N . GLU A 1 127 ? 6.513 8.727 -18.790 1.00 73.06 127 GLU A N 1
ATOM 1048 C CA . GLU A 1 127 ? 5.126 8.275 -18.619 1.00 73.06 127 GLU A CA 1
ATOM 1049 C C . GLU A 1 127 ? 5.011 7.205 -17.515 1.00 73.06 127 GLU A C 1
ATOM 1051 O O . GLU A 1 127 ? 4.147 7.315 -16.640 1.00 73.06 127 GLU A O 1
ATOM 1056 N N . ALA A 1 128 ? 5.924 6.229 -17.482 1.00 70.00 128 ALA A N 1
ATOM 1057 C CA . ALA A 1 128 ? 5.983 5.197 -16.441 1.00 70.00 128 ALA A CA 1
ATOM 1058 C C . ALA A 1 128 ? 6.327 5.775 -15.052 1.00 70.00 128 ALA A C 1
ATOM 1060 O O . ALA A 1 128 ? 5.714 5.416 -14.039 1.00 70.00 128 ALA A O 1
ATOM 1061 N N . THR A 1 129 ? 7.253 6.736 -15.002 1.00 72.12 129 THR A N 1
ATOM 1062 C CA . THR A 1 129 ? 7.616 7.465 -13.776 1.00 72.12 129 THR A CA 1
ATOM 1063 C C . THR A 1 129 ? 6.422 8.247 -13.226 1.00 72.12 129 THR A C 1
ATOM 1065 O O . THR A 1 129 ? 6.110 8.162 -12.036 1.00 72.12 129 THR A O 1
ATOM 1068 N N . MET A 1 130 ? 5.698 8.969 -14.085 1.00 77.38 130 MET A N 1
ATOM 1069 C CA . MET A 1 130 ? 4.498 9.712 -13.689 1.00 77.38 130 MET A CA 1
ATOM 1070 C C . MET A 1 130 ? 3.393 8.780 -13.187 1.00 77.38 130 MET A C 1
ATOM 1072 O O . MET A 1 130 ? 2.789 9.058 -12.148 1.00 77.38 130 MET A O 1
ATOM 1076 N N . ALA A 1 131 ? 3.165 7.650 -13.863 1.00 79.69 131 ALA A N 1
ATOM 1077 C CA . ALA A 1 131 ? 2.217 6.635 -13.409 1.00 79.69 131 ALA A CA 1
ATOM 1078 C C . ALA A 1 131 ? 2.583 6.104 -12.012 1.00 79.69 131 ALA A C 1
ATOM 1080 O O . ALA A 1 131 ? 1.716 6.023 -11.140 1.00 79.69 131 ALA A O 1
ATOM 1081 N N . THR A 1 132 ? 3.869 5.840 -11.759 1.00 77.94 132 THR A N 1
ATOM 1082 C CA . THR A 1 132 ? 4.364 5.413 -10.440 1.00 77.94 132 THR A CA 1
ATOM 1083 C C . THR A 1 132 ? 4.021 6.426 -9.347 1.00 77.94 132 THR A C 1
ATOM 1085 O O . THR A 1 132 ? 3.475 6.047 -8.310 1.00 77.94 132 THR A O 1
ATOM 1088 N N . TYR A 1 133 ? 4.270 7.720 -9.571 1.00 79.50 133 TYR A N 1
ATOM 1089 C CA . TYR A 1 133 ? 3.939 8.754 -8.584 1.00 79.50 133 TYR A CA 1
ATOM 1090 C C . TYR A 1 133 ? 2.435 8.885 -8.333 1.00 79.50 133 TYR A C 1
ATOM 1092 O O . TYR A 1 133 ? 2.026 9.068 -7.185 1.00 79.50 133 TYR A O 1
ATOM 1100 N N . VAL A 1 134 ? 1.602 8.755 -9.370 1.00 85.31 134 VAL A N 1
ATOM 1101 C CA . VAL A 1 134 ? 0.138 8.787 -9.224 1.00 85.31 134 VAL A CA 1
ATOM 1102 C C . VAL A 1 134 ? -0.350 7.624 -8.360 1.00 85.31 134 VAL A C 1
ATOM 1104 O O . VAL A 1 134 ? -1.135 7.839 -7.433 1.00 85.31 134 VAL A O 1
ATOM 1107 N N . ILE A 1 135 ? 0.137 6.405 -8.612 1.00 86.44 135 ILE A N 1
ATOM 1108 C CA . ILE A 1 135 ? -0.269 5.227 -7.835 1.00 86.44 135 ILE A CA 1
ATOM 1109 C C . ILE A 1 135 ? 0.251 5.330 -6.395 1.00 86.44 135 ILE A C 1
ATOM 1111 O O . ILE A 1 135 ? -0.492 5.040 -5.457 1.00 86.44 135 ILE A O 1
ATOM 1115 N N . LEU A 1 136 ? 1.478 5.820 -6.189 1.00 83.12 136 LEU A N 1
ATOM 1116 C CA . LEU A 1 136 ? 2.022 6.062 -4.850 1.00 83.12 136 LEU A CA 1
ATOM 1117 C C . LEU A 1 136 ? 1.193 7.108 -4.086 1.00 83.12 136 LEU A C 1
ATOM 1119 O O . LEU A 1 136 ? 0.885 6.919 -2.909 1.00 83.12 136 LEU A O 1
ATOM 1123 N N . GLY A 1 137 ? 0.779 8.184 -4.758 1.00 84.56 137 GLY A N 1
ATOM 1124 C CA . GLY A 1 137 ? -0.117 9.190 -4.189 1.00 84.56 137 GLY A CA 1
ATOM 1125 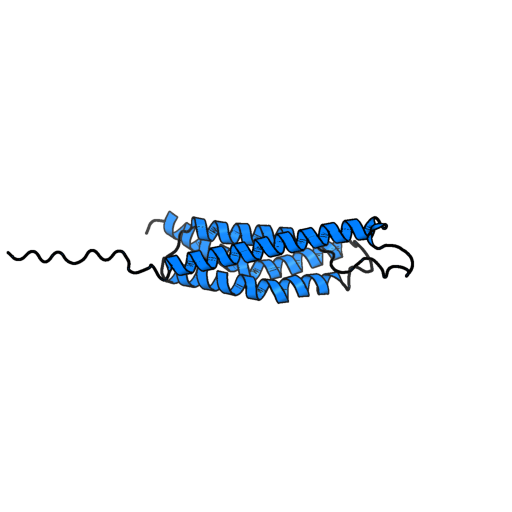C C . GLY A 1 137 ? -1.460 8.590 -3.769 1.00 84.56 137 GLY A C 1
ATOM 1126 O O . GLY A 1 137 ? -1.904 8.800 -2.638 1.00 84.56 137 GLY A O 1
ATOM 1127 N N . ALA A 1 138 ? -2.073 7.775 -4.633 1.00 90.81 138 ALA A N 1
ATOM 1128 C CA . ALA 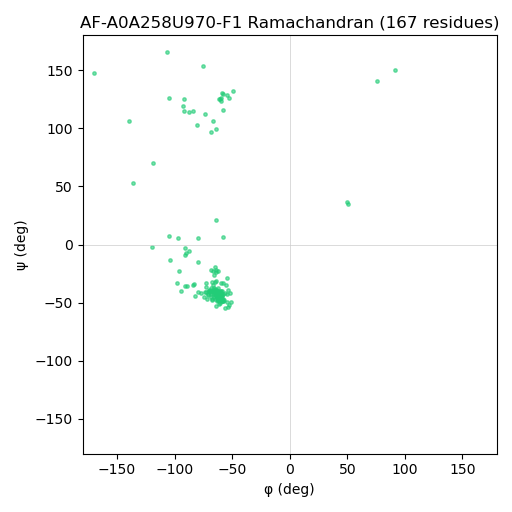A 1 138 ? -3.306 7.055 -4.315 1.00 90.81 138 ALA A CA 1
ATOM 1129 C C . ALA A 1 138 ? -3.127 6.111 -3.112 1.00 90.81 138 ALA A C 1
ATOM 1131 O O . ALA A 1 138 ? -3.993 6.052 -2.236 1.00 90.81 138 ALA A O 1
ATOM 1132 N N . GLN A 1 139 ? -1.980 5.434 -3.028 1.00 88.81 139 GLN A N 1
ATOM 1133 C CA . GLN A 1 139 ? -1.646 4.534 -1.930 1.00 88.81 139 GLN A CA 1
ATOM 1134 C C . GLN A 1 139 ? -1.576 5.261 -0.589 1.00 88.81 139 GLN A C 1
ATOM 1136 O O . GLN A 1 139 ? -2.172 4.811 0.392 1.00 88.81 139 GLN A O 1
ATOM 1141 N N . VAL A 1 140 ? -0.883 6.401 -0.546 1.00 88.12 140 VAL A N 1
ATOM 1142 C CA . VAL A 1 140 ? -0.767 7.232 0.659 1.00 88.12 140 VAL A CA 1
ATOM 1143 C C . VAL A 1 140 ? -2.135 7.767 1.082 1.00 88.12 140 VAL A C 1
ATOM 1145 O O . VAL A 1 140 ? -2.489 7.675 2.258 1.00 88.12 140 VAL A O 1
ATOM 1148 N N . LEU A 1 141 ? -2.939 8.264 0.138 1.00 92.75 141 LEU A N 1
ATOM 1149 C CA . LEU A 1 141 ? -4.285 8.769 0.426 1.00 92.75 141 LEU A CA 1
ATOM 1150 C C . LEU A 1 141 ? -5.203 7.683 0.997 1.00 92.75 141 LEU A C 1
ATOM 1152 O O . LEU A 1 141 ? -5.929 7.947 1.957 1.00 92.75 141 LEU A O 1
ATOM 1156 N N . LEU A 1 142 ? -5.134 6.458 0.467 1.00 94.56 142 LEU A N 1
ATOM 1157 C CA . LEU A 1 142 ? -5.882 5.316 0.993 1.00 94.56 142 LEU A CA 1
ATOM 1158 C C . LEU A 1 142 ? -5.496 5.004 2.448 1.00 94.56 142 LEU A C 1
ATOM 1160 O O . LEU A 1 142 ? -6.378 4.767 3.277 1.00 94.56 142 LEU A O 1
ATOM 1164 N N . GLN A 1 143 ? -4.199 5.043 2.778 1.00 92.25 143 GLN A N 1
ATOM 1165 C CA . GLN A 1 143 ? -3.746 4.828 4.157 1.00 92.25 143 GLN A CA 1
ATOM 1166 C C . GLN A 1 143 ? -4.228 5.940 5.090 1.00 92.25 143 GLN A C 1
ATOM 1168 O O . GLN A 1 143 ? -4.746 5.653 6.168 1.00 92.25 143 GLN A O 1
ATOM 1173 N N . ILE A 1 144 ? -4.115 7.203 4.667 1.00 93.06 144 ILE A N 1
ATOM 1174 C CA . ILE A 1 144 ? -4.586 8.356 5.443 1.00 93.06 144 ILE A CA 1
ATOM 1175 C C . ILE A 1 144 ? -6.090 8.237 5.715 1.00 93.06 144 ILE A C 1
ATOM 1177 O O . ILE A 1 144 ? -6.513 8.355 6.866 1.00 93.06 144 ILE A O 1
ATOM 1181 N N . ALA A 1 145 ? -6.894 7.944 4.690 1.00 94.00 145 ALA A N 1
ATOM 1182 C CA . ALA A 1 145 ? -8.339 7.782 4.829 1.00 94.00 145 ALA A CA 1
ATOM 1183 C C . ALA A 1 145 ? -8.698 6.677 5.835 1.00 94.00 145 ALA A C 1
ATOM 1185 O O . ALA A 1 145 ? -9.570 6.864 6.687 1.00 94.00 145 ALA A O 1
ATOM 1186 N N . PHE A 1 146 ? -7.988 5.548 5.787 1.00 94.12 146 PHE A N 1
ATOM 1187 C CA . PHE A 1 146 ? -8.197 4.452 6.726 1.00 94.12 146 PHE A CA 1
ATOM 1188 C C . PHE A 1 146 ? -7.763 4.787 8.157 1.00 94.12 146 PHE A C 1
ATOM 1190 O O . PHE A 1 146 ? -8.442 4.405 9.112 1.00 94.12 146 PHE A O 1
ATOM 1197 N N . ILE A 1 147 ? -6.671 5.533 8.333 1.00 92.50 147 ILE A N 1
ATOM 1198 C CA . ILE A 1 147 ? -6.242 6.014 9.652 1.00 92.50 147 ILE A CA 1
ATOM 1199 C C . ILE A 1 147 ? -7.314 6.933 10.244 1.00 92.50 147 ILE A C 1
ATOM 1201 O O . ILE A 1 147 ? -7.728 6.719 11.383 1.00 92.50 147 ILE A O 1
ATOM 1205 N N . PHE A 1 148 ? -7.828 7.899 9.476 1.00 93.38 148 PHE A N 1
ATOM 1206 C CA . PHE A 1 148 ? -8.922 8.765 9.931 1.00 93.38 148 PHE A CA 1
ATOM 1207 C C . PHE A 1 148 ? -10.166 7.964 10.310 1.00 93.38 148 PHE A C 1
ATOM 1209 O O . PHE A 1 148 ? -10.712 8.162 11.396 1.00 93.38 148 PHE A O 1
ATOM 1216 N N . TYR A 1 149 ? -10.576 7.019 9.463 1.00 93.50 149 TYR A N 1
ATOM 1217 C CA . TYR A 1 149 ? -11.664 6.098 9.778 1.00 93.50 149 TYR A CA 1
ATOM 1218 C C . TYR A 1 149 ? -11.424 5.387 11.119 1.00 93.50 149 TYR A C 1
ATOM 1220 O O . TYR A 1 149 ? -12.258 5.462 12.023 1.00 93.50 149 TYR A O 1
ATOM 1228 N N . SER A 1 150 ? -10.249 4.785 11.290 1.00 90.81 150 SER A N 1
ATOM 1229 C CA . SER A 1 150 ? -9.886 4.042 12.498 1.00 90.81 150 SER A CA 1
ATOM 1230 C C . SER A 1 150 ? -9.941 4.919 13.747 1.00 90.81 150 SER A C 1
ATOM 1232 O O . SER A 1 150 ? -10.501 4.516 14.765 1.00 90.81 150 SER A O 1
ATOM 1234 N N . LEU A 1 151 ? -9.435 6.152 13.665 1.00 91.50 151 LEU A N 1
ATOM 1235 C CA . LEU A 1 151 ? -9.477 7.112 14.767 1.00 91.50 151 LEU A CA 1
ATOM 1236 C C . LEU A 1 151 ? -10.913 7.484 15.152 1.00 91.50 151 LEU A C 1
ATOM 1238 O O . LEU A 1 151 ? -11.229 7.497 16.340 1.00 91.50 151 LEU A O 1
ATOM 1242 N N . THR A 1 152 ? -11.800 7.725 14.180 1.00 90.56 152 THR A N 1
ATOM 1243 C CA . THR A 1 152 ? -13.213 8.046 14.468 1.00 90.56 152 THR A CA 1
ATOM 1244 C C . THR A 1 152 ? -13.965 6.888 15.123 1.00 90.56 152 THR A C 1
ATOM 1246 O O . THR A 1 152 ? -14.842 7.110 15.957 1.00 90.56 152 THR A O 1
ATOM 1249 N N . VAL A 1 153 ? -13.601 5.650 14.781 1.00 88.75 153 VAL A N 1
ATOM 1250 C CA . VAL A 1 153 ? -14.185 4.433 15.353 1.00 88.75 153 VAL A CA 1
ATOM 1251 C C . VAL A 1 153 ? -13.641 4.155 16.757 1.00 88.75 153 VAL A C 1
ATOM 1253 O O . VAL A 1 153 ? -14.392 3.768 17.655 1.00 88.75 153 VAL A O 1
ATOM 1256 N N . LEU A 1 154 ? -12.336 4.341 16.968 1.00 87.06 154 LEU A N 1
ATOM 1257 C CA . LEU A 1 154 ? -11.681 4.096 18.254 1.00 87.06 154 LEU A CA 1
ATOM 1258 C C . LEU A 1 154 ? -12.038 5.165 19.293 1.00 87.06 154 LEU A C 1
ATOM 1260 O O . LEU A 1 154 ? -12.312 4.812 20.445 1.00 87.06 154 LEU A O 1
ATOM 1264 N N . PHE A 1 155 ? -12.098 6.430 18.872 1.00 87.44 155 PHE A N 1
ATOM 1265 C CA . PHE A 1 155 ? -12.381 7.602 19.699 1.00 87.44 155 PHE A CA 1
ATOM 1266 C C . PHE A 1 155 ? -13.655 8.315 19.220 1.00 87.44 155 PHE A C 1
ATOM 1268 O O . PHE A 1 155 ? -13.584 9.421 18.676 1.00 87.44 155 PHE A O 1
ATOM 1275 N N . PRO A 1 156 ? -14.842 7.710 19.410 1.00 77.06 156 PRO A N 1
ATOM 1276 C CA . PRO A 1 156 ? -16.086 8.360 19.035 1.00 77.06 156 PRO A CA 1
ATOM 1277 C C . PRO A 1 156 ? -16.226 9.670 19.818 1.00 77.06 156 PRO A C 1
ATOM 1279 O O . PRO A 1 156 ? -16.146 9.685 21.050 1.00 77.06 156 PRO A O 1
ATOM 1282 N N . SER A 1 157 ? -16.421 10.781 19.102 1.00 70.19 157 SER A N 1
ATOM 1283 C CA . SER A 1 157 ? -16.678 12.081 19.725 1.00 70.19 157 SER A CA 1
ATOM 1284 C C . SER A 1 157 ? -17.872 11.947 20.675 1.00 70.19 157 SER A C 1
ATOM 1286 O O . SER A 1 157 ? -18.918 11.424 20.285 1.00 70.19 157 SER A O 1
ATOM 1288 N N . LYS A 1 158 ? -17.724 12.392 21.930 1.00 59.50 158 LYS A N 1
ATOM 1289 C CA . LYS A 1 158 ? -18.684 12.229 23.047 1.00 59.50 158 LYS A CA 1
ATOM 1290 C C . LYS A 1 158 ? -20.040 12.940 22.850 1.00 59.50 158 LYS A C 1
ATOM 1292 O O . LYS A 1 158 ? -20.757 13.199 23.809 1.00 59.50 158 LYS A O 1
ATOM 1297 N N . GLN A 1 159 ? -20.432 13.260 21.624 1.00 56.19 159 GLN A N 1
ATOM 1298 C CA . GLN A 1 159 ? -21.527 14.174 21.312 1.00 56.19 159 GLN A CA 1
ATOM 1299 C C . GLN A 1 159 ? -22.941 13.566 21.421 1.00 56.19 159 GLN A C 1
ATOM 1301 O O . GLN A 1 159 ? -23.913 14.233 21.085 1.00 56.19 159 GLN A O 1
ATOM 1306 N N . LYS A 1 160 ? -23.090 12.321 21.898 1.00 53.81 160 LYS A N 1
ATOM 1307 C CA . LYS A 1 160 ? -24.398 11.667 22.098 1.00 53.81 160 LYS A CA 1
ATOM 1308 C C . LYS A 1 160 ? -24.493 10.913 23.428 1.00 53.81 160 LYS A C 1
ATOM 1310 O O . LYS A 1 160 ? -24.844 9.738 23.450 1.00 53.81 160 LYS A O 1
ATOM 1315 N N . GLN A 1 161 ? -24.194 11.569 24.545 1.00 51.81 161 GLN A N 1
ATOM 1316 C CA . GLN A 1 161 ? -24.824 11.161 25.803 1.00 51.81 161 GLN A CA 1
ATOM 1317 C C . GLN A 1 161 ? -26.151 11.923 25.915 1.00 51.81 161 GLN A C 1
ATOM 1319 O O . GLN A 1 161 ? -26.115 13.151 26.003 1.00 51.81 161 GLN A O 1
ATOM 1324 N N . PRO A 1 162 ? -27.318 11.251 25.867 1.00 55.84 162 PRO A N 1
ATOM 1325 C CA . PRO A 1 162 ? -28.548 11.891 26.294 1.00 55.84 162 PRO A CA 1
ATOM 1326 C C . PRO A 1 162 ? -28.358 12.287 27.759 1.00 55.84 162 PRO A C 1
ATOM 1328 O O . PRO A 1 162 ? -28.004 11.450 28.590 1.00 55.84 162 PRO A O 1
ATOM 1331 N N . LEU A 1 163 ? -28.527 13.579 28.048 1.00 60.22 163 LEU A N 1
ATOM 1332 C CA . LEU A 1 163 ? -28.584 14.089 29.414 1.00 60.22 163 LEU A CA 1
ATOM 1333 C C . LEU A 1 163 ? -29.589 13.232 30.200 1.00 60.22 163 LEU A C 1
ATOM 1335 O O . LEU A 1 163 ? -30.685 12.995 29.683 1.00 60.22 163 LEU A O 1
ATOM 1339 N N . PRO A 1 164 ? -29.254 12.749 31.410 1.00 58.03 164 PRO A N 1
ATOM 1340 C CA . PRO A 1 164 ? -30.226 12.048 32.231 1.00 58.03 164 PRO A CA 1
ATOM 1341 C C . PRO A 1 164 ? -31.405 12.992 32.479 1.00 58.03 164 PRO A C 1
ATOM 1343 O O . PRO A 1 164 ? -31.251 14.051 33.089 1.00 58.03 164 PRO A O 1
ATOM 1346 N N . SER A 1 165 ? -32.583 12.630 31.968 1.00 58.62 165 SER A N 1
ATOM 1347 C CA . SER A 1 165 ? -33.826 13.292 32.335 1.00 58.62 165 SER A CA 1
ATOM 1348 C C . SER A 1 165 ? -34.105 12.930 33.788 1.00 58.62 165 SER A C 1
ATOM 1350 O O . SER A 1 165 ? -34.610 11.845 34.078 1.00 58.62 165 SER A O 1
ATOM 1352 N N . TYR A 1 166 ? -33.725 13.805 34.712 1.00 58.28 166 TYR A N 1
ATOM 1353 C CA . TYR A 1 166 ? -34.177 13.701 36.091 1.00 58.28 166 TYR A CA 1
ATOM 1354 C C . TYR A 1 166 ? -35.697 13.896 36.099 1.00 58.28 166 TYR A C 1
ATOM 1356 O O . TYR A 1 166 ? -36.179 15.024 36.007 1.00 58.28 166 TYR A O 1
ATOM 1364 N N . SER A 1 167 ? -36.462 12.803 36.166 1.00 56.19 167 SER A N 1
ATOM 1365 C CA . SER A 1 167 ? -37.867 12.875 36.556 1.00 56.19 167 SER A CA 1
ATOM 1366 C C . SER A 1 167 ? -37.913 12.964 38.077 1.00 56.19 167 SER A C 1
ATOM 1368 O O . SER A 1 167 ? -37.694 11.969 38.767 1.00 56.19 167 SER A O 1
ATOM 1370 N N . PHE A 1 168 ? -38.156 14.161 38.599 1.00 49.47 168 PHE A N 1
ATOM 1371 C CA . PHE A 1 168 ? -38.630 14.311 39.968 1.00 49.47 168 PHE A CA 1
ATOM 1372 C C . PHE A 1 168 ? -40.099 13.888 40.000 1.00 49.47 168 PHE A C 1
ATOM 1374 O O . PHE A 1 168 ? -40.927 14.572 39.404 1.00 49.47 168 PHE A O 1
ATOM 1381 N N . ASN A 1 169 ? -40.388 12.772 40.669 1.00 48.62 169 ASN A N 1
ATOM 1382 C CA . ASN A 1 169 ? -41.700 12.431 41.219 1.00 48.62 169 ASN A CA 1
ATOM 1383 C C . ASN A 1 169 ? -41.490 11.931 42.646 1.00 48.62 169 ASN A C 1
ATOM 1385 O O . ASN A 1 169 ? -40.580 11.089 42.824 1.00 48.62 169 ASN A O 1
#

Sequence (169 aa):
MSFQSQFWKYMSLRLESLLLAMPLLLFFALYHFYDALSIDPYFGVSVPFILSTNILIFHIPIFLIPYLMHRFMRDQDKGHVLVNFLHVALSIFLLVALMFTYQVIQPGSPDTGTPIFDMPENKLWMEATMATYVILGAQVLLQIAFIFYSLTVLFPSKQKQPLPSYSFN

Nearest PDB structures (foldseek):
  2z0n-assembly1_A-2  TM=2.297E-01  e=6.274E+00  Homo sapiens

pLDDT: mean 71.81, std 14.37, range [43.47, 94.56]

Foldseek 3Di:
DDPVVVVLLVVLVVLLVCLVCVLVVVLVVVLVVCVVVCPDPVCNPVVNVVSCCCSPVPSCVLSVLLSVLSVVCSVVVWDDSVLSNCLSVLLSVLVVVLVVLDDPDQDDDPPPPDDCVVDPSSVSRVVSVVSNVVSSVVNSVSSVVSSVVSCCGVDPDPPDDDDPPPDDD

Mean predicted aligned error: 11.98 Å

Solvent-accessible surface area (backbone atoms only — not comparable to full-atom values): 9940 Å² total; per-residue (Å²): 134,56,71,68,59,54,51,54,55,54,50,48,60,60,50,53,52,40,62,71,45,44,57,58,53,49,51,55,53,48,53,51,54,51,61,74,62,62,82,48,92,76,43,76,70,50,50,61,53,53,50,44,51,51,41,58,68,52,43,49,68,58,33,49,56,53,42,51,48,53,50,56,30,52,78,67,77,42,79,57,70,66,61,57,49,50,52,49,53,52,52,50,50,46,52,56,52,48,71,75,26,79,41,87,71,74,87,66,83,72,63,96,83,60,64,70,80,77,39,73,67,50,45,55,38,49,54,28,37,51,51,32,53,52,45,51,50,52,51,54,51,53,44,51,53,49,47,53,51,47,48,50,66,76,56,58,76,80,85,77,70,78,75,82,80,79,77,88,126

Secondary structure (DSSP, 8-state):
--HHHHHHHHHHHHHHTHHHHHHHHHHHHHHHHHHHHT--TTHHHHHHHHHHIIIIIIIHHHHHHHHHHHHHHHHTT-S-HHHHHHHHHHHHHHHHHHHTS---S-SSPPPTTS-GGGSHHHHHHHHHHHHHHHHHHHHHHHHHHHHHHHHHHHS--STT---------

Radius of gyration: 22.74 Å; Cα contacts (8 Å, |Δi|>4): 102; chains: 1; bounding box: 67×37×70 Å